Protein AF-A7YIV6-F1 (afdb_monomer)

Organism: Brucella suis (strain ATCC 23445 / NCTC 10510) (NCBI:txid470137)

Secondary structure (DSSP, 8-state):
-TGGGT---TT-EEEEE--SHHHHHHHHHHHHTT-SEEEEE-SSHHHHHHHHHHHHHH-TTS-EES---STT-SEEEE-SSTTSSTTPPPSS-GGG--TT-EEEE---SSSS-HHHHHHHHTT-EEE-TT-

Structure (mmCIF, N/CA/C/O backbone):
data_AF-A7YIV6-F1
#
_entry.id   AF-A7YIV6-F1
#
loop_
_atom_site.group_PDB
_atom_site.id
_atom_site.type_symbol
_atom_site.label_atom_id
_atom_site.label_alt_id
_atom_site.label_comp_id
_atom_site.label_asym_id
_atom_site.label_entity_id
_atom_site.label_seq_id
_atom_site.pdbx_PDB_ins_code
_atom_site.Cartn_x
_atom_site.Cartn_y
_atom_site.Cartn_z
_atom_site.occupancy
_atom_site.B_iso_or_equiv
_atom_site.auth_seq_id
_atom_site.auth_comp_id
_atom_site.auth_asym_id
_atom_site.auth_atom_id
_atom_site.pdbx_PDB_model_num
ATOM 1 N N . GLY A 1 1 ? -0.608 -10.632 8.121 1.00 87.12 1 GLY A N 1
ATOM 2 C CA . GLY A 1 1 ? 0.170 -10.579 6.854 1.00 87.12 1 GLY A CA 1
ATOM 3 C C . GLY A 1 1 ? -0.632 -11.190 5.713 1.00 87.12 1 GLY A C 1
ATOM 4 O O . GLY A 1 1 ? -1.182 -12.264 5.910 1.00 87.12 1 GLY A O 1
ATOM 5 N N . LEU A 1 2 ? -0.719 -10.537 4.545 1.00 93.81 2 LEU A N 1
ATOM 6 C CA . LEU A 1 2 ? -1.759 -10.802 3.527 1.00 93.81 2 LEU A CA 1
ATOM 7 C C . LEU A 1 2 ? -1.941 -12.280 3.134 1.00 93.81 2 LEU A C 1
ATOM 9 O O . LEU A 1 2 ? -3.026 -12.822 3.330 1.00 93.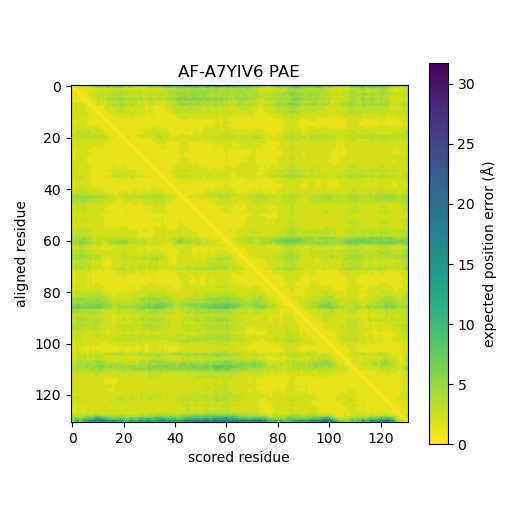81 2 LEU A O 1
ATOM 13 N N . ALA A 1 3 ? -0.889 -12.948 2.651 1.00 90.94 3 ALA A N 1
ATOM 14 C CA . ALA A 1 3 ? -0.981 -14.342 2.204 1.00 90.94 3 ALA A CA 1
ATOM 15 C C . ALA A 1 3 ? -1.392 -15.303 3.337 1.00 90.94 3 ALA A C 1
ATOM 17 O O . ALA A 1 3 ? -2.245 -16.165 3.140 1.00 90.94 3 ALA A O 1
ATOM 18 N N . ASN A 1 4 ? -0.858 -15.102 4.547 1.00 90.81 4 ASN A N 1
ATOM 19 C CA . ASN A 1 4 ? -1.206 -15.909 5.725 1.00 90.81 4 ASN A CA 1
ATOM 20 C C . ASN A 1 4 ? -2.661 -15.702 6.172 1.00 90.81 4 ASN A C 1
ATOM 22 O O . ASN A 1 4 ? -3.240 -16.588 6.791 1.00 90.81 4 ASN A O 1
ATOM 26 N N . ALA A 1 5 ? -3.252 -14.550 5.847 1.00 92.31 5 ALA A N 1
ATOM 27 C CA . ALA A 1 5 ? -4.661 -14.246 6.080 1.00 92.31 5 ALA A CA 1
ATOM 28 C C . ALA A 1 5 ? -5.577 -14.699 4.922 1.00 92.31 5 ALA A C 1
ATOM 30 O O . ALA A 1 5 ? -6.757 -14.363 4.904 1.00 92.31 5 ALA A O 1
ATOM 31 N N . GLY A 1 6 ? -5.053 -15.453 3.946 1.00 94.06 6 GLY A N 1
ATOM 32 C CA . GLY A 1 6 ? -5.820 -15.956 2.803 1.00 94.06 6 GLY A CA 1
ATOM 33 C C . GLY A 1 6 ? -5.970 -14.962 1.648 1.00 94.06 6 GLY A C 1
ATOM 34 O O . GLY A 1 6 ? -6.705 -15.232 0.698 1.00 94.06 6 GLY A O 1
ATOM 35 N N . HIS A 1 7 ? -5.271 -13.825 1.687 1.00 94.75 7 HIS A N 1
ATOM 36 C CA . HIS A 1 7 ? -5.225 -12.881 0.575 1.00 94.75 7 HIS A CA 1
ATOM 37 C C . HIS A 1 7 ? -4.046 -13.213 -0.345 1.00 94.75 7 HIS A C 1
ATOM 39 O O . HIS A 1 7 ? -2.928 -12.742 -0.127 1.00 94.75 7 HIS A O 1
ATOM 45 N N . ASP A 1 8 ? -4.287 -14.025 -1.378 1.00 94.81 8 ASP A N 1
ATOM 46 C CA . ASP A 1 8 ? -3.278 -14.261 -2.414 1.00 94.81 8 ASP A CA 1
ATOM 47 C C . ASP A 1 8 ? -2.964 -12.953 -3.153 1.00 94.81 8 ASP A C 1
ATOM 49 O O . ASP A 1 8 ? -3.868 -12.241 -3.595 1.00 94.81 8 ASP A O 1
ATOM 53 N N . VAL A 1 9 ? -1.678 -12.634 -3.270 1.00 96.88 9 VAL A N 1
ATOM 54 C CA . VAL A 1 9 ? -1.174 -11.440 -3.963 1.00 96.88 9 VAL A CA 1
ATOM 55 C C . VAL A 1 9 ? -0.480 -11.786 -5.277 1.00 96.88 9 VAL A C 1
ATOM 57 O O . VAL A 1 9 ? -0.261 -10.901 -6.107 1.00 96.88 9 VAL A O 1
ATOM 60 N N . LYS A 1 10 ? -0.147 -13.062 -5.497 1.00 97.00 10 LYS A N 1
ATOM 61 C CA . LYS A 1 10 ? 0.510 -13.503 -6.721 1.00 97.00 10 LYS A CA 1
ATOM 62 C C . LYS A 1 10 ? -0.419 -13.265 -7.904 1.00 97.00 10 LYS A C 1
ATOM 64 O O . LYS A 1 10 ? -1.612 -13.548 -7.844 1.00 97.00 10 LYS A O 1
ATOM 69 N N . GLY A 1 11 ? 0.114 -12.722 -8.994 1.00 96.75 11 GLY A N 1
ATOM 70 C CA . GLY A 1 11 ? -0.708 -12.434 -10.169 1.00 96.75 11 GLY A CA 1
ATOM 71 C C . GLY A 1 11 ? -1.583 -11.181 -10.041 1.00 96.75 11 GLY A C 1
ATOM 72 O O . GLY A 1 11 ? -2.244 -10.829 -11.013 1.00 96.75 11 GLY A O 1
ATOM 73 N N . ARG A 1 12 ? -1.591 -10.498 -8.886 1.00 97.75 12 ARG A N 1
ATOM 74 C CA . ARG A 1 12 ? -2.443 -9.325 -8.636 1.00 97.75 12 ARG A CA 1
ATOM 75 C C . ARG A 1 12 ? -1.710 -8.007 -8.813 1.00 97.75 12 ARG A C 1
ATOM 77 O O . ARG A 1 12 ? -0.479 -7.935 -8.811 1.00 97.75 12 ARG A O 1
ATOM 84 N N . SER A 1 13 ? -2.490 -6.949 -8.963 1.00 98.38 13 SER A N 1
ATOM 85 C CA . SER A 1 13 ? -2.029 -5.573 -9.049 1.00 98.38 13 SER A CA 1
ATOM 86 C C . SER A 1 13 ? -2.247 -4.832 -7.729 1.00 98.38 13 SER A C 1
ATOM 88 O O . SER A 1 13 ? -3.325 -4.883 -7.138 1.00 98.38 13 SER A O 1
ATOM 90 N N . VAL A 1 14 ? -1.218 -4.118 -7.267 1.00 98.75 14 VAL A N 1
ATOM 91 C CA . VAL A 1 14 ? -1.223 -3.437 -5.967 1.00 98.75 14 VAL A CA 1
ATOM 92 C C . VAL A 1 14 ? -0.900 -1.955 -6.107 1.00 98.75 14 VAL A C 1
ATOM 94 O O . VAL A 1 14 ? 0.069 -1.578 -6.766 1.00 98.75 14 VAL A O 1
ATOM 97 N N . TYR A 1 15 ? -1.707 -1.111 -5.471 1.00 98.75 15 TYR A N 1
ATOM 98 C CA . TYR A 1 15 ? -1.390 0.290 -5.223 1.00 98.75 15 TYR A CA 1
ATOM 99 C C . TYR A 1 15 ? -0.888 0.442 -3.786 1.00 98.75 15 TYR A C 1
ATOM 101 O O . TYR A 1 15 ? -1.573 0.054 -2.844 1.00 98.75 15 TYR A O 1
ATOM 109 N N . LEU A 1 16 ? 0.290 1.030 -3.607 1.00 98.81 16 LEU A N 1
ATOM 110 C CA . LEU A 1 16 ? 0.910 1.274 -2.310 1.00 98.81 16 LEU A CA 1
ATOM 111 C C . LEU A 1 16 ? 1.072 2.780 -2.087 1.00 98.81 16 LEU A C 1
ATOM 113 O O . LEU A 1 16 ? 1.887 3.437 -2.740 1.00 98.81 16 LEU A O 1
ATOM 117 N N . ALA A 1 17 ? 0.318 3.316 -1.128 1.00 98.56 17 ALA A N 1
ATOM 118 C CA . ALA A 1 17 ? 0.520 4.664 -0.621 1.00 98.56 17 ALA A CA 1
ATOM 119 C C . ALA A 1 17 ? 1.682 4.666 0.381 1.00 98.56 17 ALA A C 1
ATOM 121 O O . ALA A 1 17 ? 1.629 4.011 1.419 1.00 98.56 17 ALA A O 1
ATOM 122 N N . GLY A 1 18 ? 2.716 5.445 0.094 1.00 98.19 18 GLY A N 1
ATOM 123 C CA . GLY A 1 18 ? 3.904 5.612 0.918 1.00 98.19 18 GLY A CA 1
ATOM 124 C C . GLY A 1 18 ? 5.162 5.006 0.306 1.00 98.19 18 GLY A C 1
ATOM 125 O O . GLY A 1 18 ? 5.135 4.025 -0.426 1.00 98.19 18 GLY A O 1
ATOM 126 N N . ALA A 1 19 ? 6.299 5.603 0.658 1.00 98.25 19 ALA A N 1
ATOM 127 C CA . ALA A 1 19 ? 7.637 5.102 0.333 1.00 98.25 19 ALA A CA 1
ATOM 128 C C . ALA A 1 19 ? 8.576 5.199 1.556 1.00 98.25 19 ALA A C 1
ATOM 130 O O . ALA A 1 19 ? 9.759 5.506 1.437 1.00 98.25 19 ALA A O 1
ATOM 131 N N . GLY A 1 20 ? 8.016 5.036 2.762 1.00 96.62 20 GLY A N 1
ATOM 132 C CA . GLY A 1 20 ? 8.759 4.977 4.027 1.00 96.62 20 GLY A CA 1
ATOM 133 C C . GLY A 1 20 ? 9.319 3.580 4.321 1.00 96.62 20 GLY A C 1
ATOM 134 O O . GLY A 1 20 ? 9.286 2.703 3.462 1.00 96.62 20 GLY A O 1
ATOM 135 N N . GLY A 1 21 ? 9.807 3.354 5.545 1.00 96.25 21 GLY A N 1
ATOM 136 C CA . GLY A 1 21 ? 10.403 2.070 5.948 1.00 96.25 21 GLY A CA 1
ATOM 137 C C . GLY A 1 21 ? 9.438 0.885 5.824 1.00 96.25 21 GLY A C 1
ATOM 138 O O . GLY A 1 21 ? 9.741 -0.078 5.124 1.00 96.25 21 GLY A O 1
ATOM 139 N N . ALA A 1 22 ? 8.247 0.992 6.423 1.00 95.81 22 ALA A N 1
ATOM 140 C CA . ALA A 1 22 ? 7.224 -0.055 6.347 1.00 95.81 22 ALA A CA 1
ATOM 141 C C . ALA A 1 22 ? 6.737 -0.286 4.906 1.00 95.81 22 ALA A C 1
ATOM 143 O O . ALA A 1 22 ? 6.700 -1.421 4.439 1.00 95.81 22 ALA A O 1
ATOM 144 N N . ALA A 1 23 ? 6.450 0.794 4.168 1.00 97.88 23 ALA A N 1
ATOM 145 C CA . ALA A 1 23 ? 6.072 0.706 2.758 1.00 97.88 23 A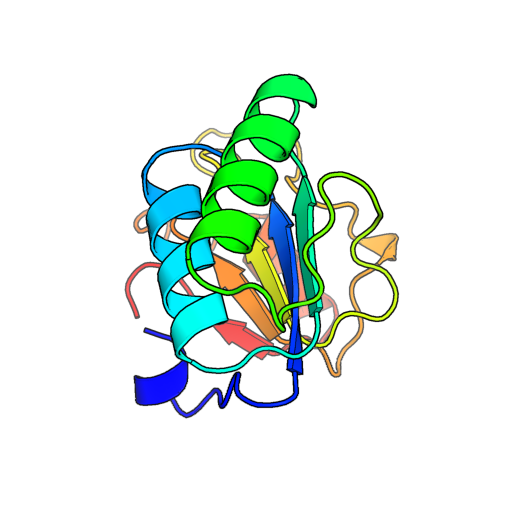LA A CA 1
ATOM 146 C C . ALA A 1 23 ? 7.165 0.042 1.902 1.00 97.88 23 ALA A C 1
ATOM 148 O O . ALA A 1 23 ? 6.857 -0.782 1.052 1.00 97.88 23 ALA A O 1
ATOM 149 N N . SER A 1 24 ? 8.443 0.344 2.151 1.00 98.44 24 SER A N 1
ATOM 150 C CA . SER A 1 24 ? 9.556 -0.298 1.441 1.00 98.44 24 SER A CA 1
ATOM 151 C C . SER A 1 24 ? 9.589 -1.801 1.705 1.00 98.44 24 SER A C 1
ATOM 153 O O . SER A 1 24 ? 9.696 -2.574 0.760 1.00 98.44 24 SER A O 1
ATOM 155 N N . ALA A 1 25 ? 9.449 -2.228 2.963 1.00 98.06 25 ALA A N 1
ATOM 156 C CA . ALA A 1 25 ? 9.409 -3.649 3.304 1.00 98.06 25 ALA A CA 1
ATOM 157 C C . ALA A 1 25 ? 8.232 -4.367 2.620 1.00 98.06 25 ALA A C 1
ATOM 159 O O . ALA A 1 25 ? 8.421 -5.422 2.019 1.00 98.06 25 ALA A O 1
ATOM 160 N N . ILE A 1 26 ? 7.041 -3.755 2.629 1.00 98.25 26 ILE A N 1
ATOM 161 C CA . ILE A 1 26 ? 5.868 -4.275 1.912 1.00 98.25 26 ILE A CA 1
ATOM 162 C C . ILE A 1 26 ? 6.132 -4.373 0.412 1.00 98.25 26 ILE A C 1
ATOM 164 O O . ILE A 1 26 ? 5.823 -5.393 -0.191 1.00 98.25 26 ILE A O 1
ATOM 168 N N . ALA A 1 27 ? 6.700 -3.334 -0.198 1.00 98.62 27 ALA A N 1
ATOM 169 C CA . ALA A 1 27 ? 6.940 -3.298 -1.634 1.00 98.62 27 ALA A CA 1
ATOM 170 C C . ALA A 1 27 ? 7.851 -4.446 -2.094 1.00 98.62 27 ALA A C 1
ATOM 172 O O . ALA A 1 27 ? 7.553 -5.106 -3.087 1.00 98.62 27 ALA A O 1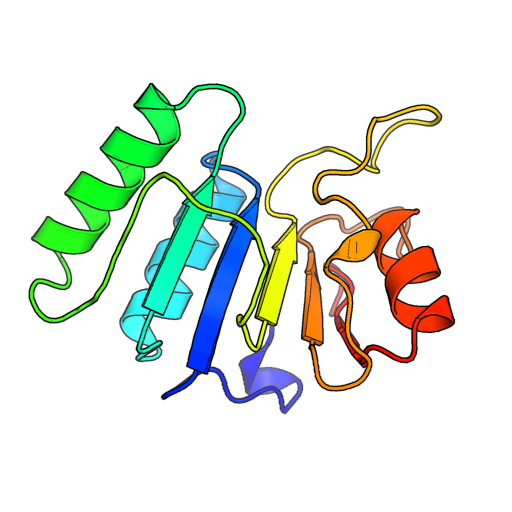
ATOM 173 N N . PHE A 1 28 ? 8.925 -4.711 -1.344 1.00 98.62 28 PHE A N 1
ATOM 174 C CA . PHE A 1 28 ? 9.822 -5.836 -1.611 1.00 98.62 28 PHE A CA 1
ATOM 175 C C . PHE A 1 28 ? 9.128 -7.186 -1.393 1.00 98.62 28 PHE A C 1
ATOM 177 O O . PHE A 1 28 ? 9.224 -8.048 -2.261 1.00 98.62 28 PHE A O 1
ATOM 184 N N . ALA A 1 29 ? 8.366 -7.346 -0.306 1.00 97.88 29 ALA A N 1
ATOM 185 C CA . ALA A 1 29 ? 7.621 -8.579 -0.043 1.00 97.88 29 ALA A CA 1
ATOM 186 C C . ALA A 1 29 ? 6.559 -8.869 -1.122 1.00 97.88 29 ALA A C 1
ATOM 188 O O . ALA A 1 29 ? 6.375 -10.013 -1.524 1.00 97.88 29 ALA A O 1
ATOM 189 N N . LEU A 1 30 ? 5.875 -7.839 -1.630 1.00 98.25 30 LEU A N 1
ATOM 190 C CA . LEU A 1 30 ? 4.915 -7.966 -2.729 1.00 98.25 30 LEU A CA 1
ATOM 191 C C . LEU A 1 30 ? 5.599 -8.351 -4.045 1.00 98.25 30 LEU A C 1
ATOM 193 O O . LEU A 1 30 ? 5.097 -9.213 -4.766 1.00 98.25 30 LEU A O 1
ATOM 197 N N . ALA A 1 31 ? 6.737 -7.725 -4.357 1.00 98.19 31 ALA A N 1
ATOM 198 C CA . ALA A 1 31 ? 7.526 -8.058 -5.539 1.00 98.19 31 ALA A CA 1
ATOM 199 C C . ALA A 1 31 ? 8.012 -9.516 -5.500 1.00 98.19 31 ALA A C 1
ATOM 201 O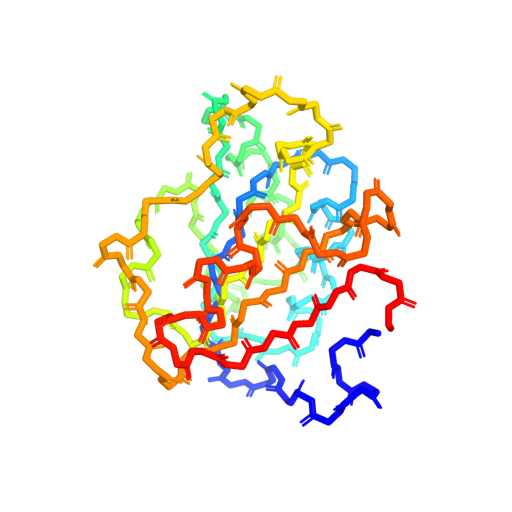 O . ALA A 1 31 ? 7.834 -10.244 -6.474 1.00 98.19 31 ALA A O 1
ATOM 202 N N . GLU A 1 32 ? 8.538 -9.962 -4.358 1.00 97.69 32 GLU A N 1
ATOM 203 C CA . GLU A 1 32 ? 8.959 -11.347 -4.128 1.00 97.69 32 GLU A CA 1
ATOM 204 C C . GLU A 1 32 ? 7.786 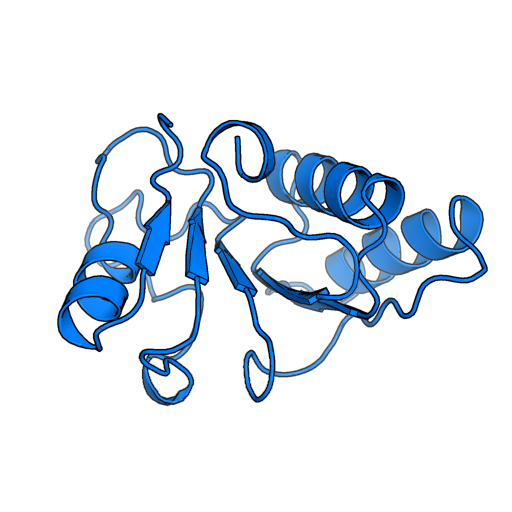-12.336 -4.221 1.00 97.69 32 GLU A C 1
ATOM 206 O O . GLU A 1 32 ? 7.915 -13.406 -4.815 1.00 97.69 32 GLU A O 1
ATOM 211 N N . ALA A 1 33 ? 6.609 -11.952 -3.718 1.00 96.88 33 ALA A N 1
ATOM 212 C CA . ALA A 1 33 ? 5.390 -12.755 -3.806 1.00 96.88 33 ALA A CA 1
ATOM 213 C C . ALA A 1 33 ? 4.780 -12.820 -5.224 1.00 96.88 33 ALA A C 1
ATOM 215 O O . ALA A 1 33 ? 3.838 -13.581 -5.456 1.00 96.88 33 ALA A O 1
ATOM 216 N N . GLY A 1 34 ? 5.315 -12.065 -6.190 1.00 96.69 34 GLY A N 1
ATOM 217 C CA . GLY A 1 34 ? 4.944 -12.171 -7.601 1.00 96.69 34 GLY A CA 1
ATOM 218 C C . GLY A 1 34 ? 3.706 -11.369 -8.002 1.00 96.69 34 GLY A C 1
ATOM 219 O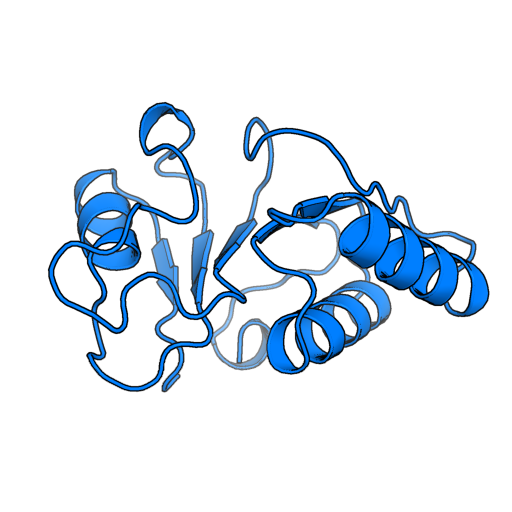 O . GLY A 1 34 ? 2.906 -11.842 -8.815 1.00 96.69 34 GLY A O 1
ATOM 220 N N . VAL A 1 35 ? 3.529 -10.162 -7.453 1.00 97.88 35 VAL A N 1
ATOM 221 C CA . VAL A 1 35 ? 2.557 -9.192 -7.993 1.00 97.88 35 VAL A CA 1
ATOM 222 C C . VAL A 1 35 ? 2.893 -8.842 -9.447 1.00 97.88 35 VAL A C 1
ATOM 224 O O . VAL A 1 35 ? 4.057 -8.653 -9.801 1.00 97.88 35 VAL A O 1
ATOM 227 N N . VAL A 1 36 ? 1.878 -8.719 -10.306 1.00 96.81 36 VAL A N 1
ATOM 228 C CA . VAL A 1 36 ? 2.077 -8.393 -11.738 1.00 96.81 36 VAL A CA 1
ATOM 229 C C . VAL A 1 36 ? 2.241 -6.900 -11.980 1.00 96.81 36 VAL A C 1
ATOM 231 O O . VAL A 1 36 ? 2.813 -6.494 -12.988 1.00 96.81 36 VAL A O 1
ATOM 234 N N . ARG A 1 37 ? 1.741 -6.075 -11.057 1.00 98.25 37 ARG A N 1
ATOM 235 C CA . ARG A 1 37 ? 1.888 -4.620 -11.075 1.00 98.25 37 ARG A CA 1
ATOM 236 C C . ARG A 1 37 ? 1.985 -4.109 -9.654 1.00 98.25 37 ARG A C 1
ATOM 238 O O . ARG A 1 37 ? 1.116 -4.415 -8.843 1.00 98.25 37 ARG A O 1
ATOM 245 N N . LEU A 1 38 ? 2.963 -3.255 -9.389 1.00 98.75 38 LEU A N 1
ATOM 246 C CA . LEU A 1 38 ? 3.010 -2.485 -8.155 1.00 98.75 38 LEU A CA 1
ATOM 247 C C . LEU A 1 38 ? 3.234 -1.001 -8.464 1.00 98.75 38 LEU A C 1
ATOM 249 O O . LEU A 1 38 ? 4.253 -0.593 -9.026 1.00 98.75 38 LEU A O 1
ATOM 253 N N . THR A 1 39 ? 2.244 -0.202 -8.080 1.00 98.81 39 THR A N 1
ATOM 254 C CA . THR A 1 39 ? 2.250 1.256 -8.177 1.00 98.81 39 THR A CA 1
ATOM 255 C C . THR A 1 39 ? 2.574 1.823 -6.803 1.00 98.81 39 THR A C 1
ATOM 257 O O . THR A 1 39 ? 1.779 1.683 -5.880 1.00 98.81 39 THR A O 1
ATOM 260 N N . VAL A 1 40 ? 3.734 2.457 -6.653 1.00 98.81 40 VAL A N 1
ATOM 261 C CA . VAL A 1 40 ? 4.163 3.097 -5.405 1.00 98.81 40 VAL A CA 1
ATOM 262 C C . VAL A 1 40 ? 3.988 4.600 -5.547 1.00 98.81 40 VAL A C 1
ATOM 264 O O . VAL A 1 40 ? 4.609 5.213 -6.408 1.00 98.81 40 VAL A O 1
ATOM 267 N N . VAL A 1 41 ? 3.179 5.219 -4.695 1.00 98.44 41 VAL A N 1
ATOM 268 C CA . VAL A 1 41 ? 2.954 6.670 -4.725 1.00 98.44 41 VAL A CA 1
ATOM 269 C C . VAL A 1 41 ? 3.260 7.257 -3.366 1.00 98.44 41 VAL A C 1
ATOM 271 O O . VAL A 1 41 ? 2.895 6.710 -2.333 1.00 98.44 41 VAL A O 1
ATOM 274 N N . ASN A 1 42 ? 3.936 8.397 -3.346 1.00 97.94 42 ASN A N 1
ATOM 275 C CA . ASN A 1 42 ? 4.302 9.077 -2.116 1.00 97.94 42 ASN A CA 1
ATOM 276 C C . ASN A 1 42 ? 4.221 10.592 -2.310 1.00 97.94 42 ASN A C 1
ATOM 278 O O . ASN A 1 42 ? 4.445 11.082 -3.414 1.00 97.94 42 ASN A O 1
ATOM 282 N N . ARG A 1 43 ? 3.981 11.343 -1.225 1.00 95.06 43 ARG A N 1
ATOM 283 C CA . ARG A 1 43 ? 3.950 12.820 -1.261 1.00 95.06 43 ARG A CA 1
ATOM 284 C C . ARG A 1 43 ? 5.210 13.414 -1.898 1.00 95.06 43 ARG A C 1
ATOM 286 O O . ARG A 1 43 ? 5.136 14.390 -2.630 1.00 95.06 43 ARG A O 1
ATOM 293 N N . SER A 1 44 ? 6.370 12.830 -1.600 1.00 95.56 44 SER A N 1
ATOM 294 C CA . SER A 1 44 ? 7.609 13.090 -2.338 1.00 95.56 44 SER A CA 1
ATOM 295 C C . SER A 1 44 ? 7.734 12.038 -3.437 1.00 95.56 44 SER A C 1
ATOM 297 O O . SER A 1 44 ? 7.993 10.867 -3.137 1.00 95.56 44 SER A O 1
ATOM 299 N N . SER A 1 45 ? 7.545 12.466 -4.685 1.00 96.38 45 SER A N 1
ATOM 300 C CA . SER A 1 45 ? 7.675 11.623 -5.880 1.00 96.38 45 SER A CA 1
ATOM 301 C C . SER A 1 45 ? 9.078 11.031 -6.016 1.00 96.38 45 SER A C 1
ATOM 303 O O . SER A 1 45 ? 9.223 9.875 -6.403 1.00 96.38 45 SER A O 1
ATOM 305 N N . GLU A 1 46 ? 10.106 11.777 -5.604 1.00 98.12 46 GLU A N 1
ATOM 306 C CA . GLU A 1 46 ? 11.496 11.319 -5.583 1.00 98.12 46 GLU A CA 1
ATOM 307 C C . GLU A 1 46 ? 11.671 10.045 -4.743 1.00 98.12 46 GLU A C 1
ATOM 309 O O . GLU A 1 46 ? 12.243 9.068 -5.221 1.00 98.12 46 GLU A O 1
ATOM 314 N N . LYS A 1 47 ? 11.108 9.996 -3.525 1.00 98.38 47 LYS A N 1
ATOM 315 C CA . LYS A 1 47 ? 11.189 8.798 -2.667 1.00 98.38 47 LYS A CA 1
ATOM 316 C C . LYS A 1 47 ? 10.508 7.580 -3.294 1.00 98.38 47 LYS A C 1
ATOM 318 O O . LYS A 1 47 ? 11.020 6.469 -3.174 1.00 98.38 47 LYS A O 1
ATOM 323 N N . ALA A 1 48 ? 9.371 7.775 -3.965 1.00 98.56 48 ALA A N 1
ATOM 324 C CA . ALA A 1 48 ? 8.711 6.693 -4.696 1.00 98.56 48 ALA A CA 1
ATOM 325 C C . ALA A 1 48 ? 9.576 6.210 -5.871 1.00 98.56 48 ALA A C 1
ATOM 327 O O . ALA A 1 48 ? 9.732 5.006 -6.060 1.00 98.56 48 ALA A O 1
ATOM 328 N N . GLY A 1 49 ? 10.192 7.136 -6.615 1.00 98.69 49 GLY A N 1
ATOM 329 C CA . GLY A 1 49 ? 11.123 6.825 -7.702 1.00 98.69 49 GLY A CA 1
ATOM 330 C C . GLY A 1 49 ? 12.339 6.026 -7.232 1.00 98.69 49 GLY A C 1
ATOM 331 O O . GLY A 1 49 ? 12.661 5.003 -7.830 1.00 98.69 49 GLY A O 1
ATOM 332 N N . GLN A 1 50 ? 12.963 6.431 -6.122 1.00 98.62 50 GLN A N 1
ATOM 333 C CA . GLN A 1 50 ? 14.093 5.717 -5.516 1.00 98.62 50 GLN A CA 1
ATOM 334 C C . GLN A 1 50 ? 13.712 4.293 -5.085 1.00 98.62 50 GLN A C 1
ATOM 336 O O . GLN A 1 50 ? 14.461 3.349 -5.335 1.00 98.62 50 GLN A O 1
ATOM 341 N N . LEU A 1 51 ? 12.540 4.110 -4.465 1.00 98.69 51 LEU A N 1
ATOM 342 C CA . LEU A 1 51 ? 12.056 2.778 -4.093 1.00 98.69 51 LEU A CA 1
ATOM 343 C C . LEU A 1 51 ? 11.793 1.910 -5.333 1.00 98.69 51 LEU A C 1
ATOM 345 O O . LEU A 1 51 ? 12.234 0.766 -5.382 1.00 98.69 51 LEU A O 1
ATOM 349 N N . VAL A 1 52 ? 11.143 2.459 -6.361 1.00 98.69 52 VAL A N 1
ATOM 350 C CA . VAL A 1 52 ? 10.876 1.746 -7.621 1.00 98.69 52 VAL A CA 1
ATOM 351 C C . VAL A 1 52 ? 12.158 1.376 -8.365 1.00 98.69 52 VAL A C 1
ATOM 353 O O . VAL A 1 52 ? 12.232 0.278 -8.911 1.00 98.69 52 VAL A O 1
ATOM 356 N N . ALA A 1 53 ? 13.174 2.241 -8.374 1.00 98.56 53 ALA A N 1
ATOM 357 C CA . ALA A 1 53 ? 14.475 1.929 -8.964 1.00 98.56 53 ALA A CA 1
ATOM 358 C C . ALA A 1 53 ? 15.108 0.707 -8.282 1.00 98.56 53 ALA A C 1
ATOM 360 O O . ALA A 1 53 ? 15.442 -0.268 -8.951 1.00 98.56 53 ALA A O 1
ATOM 361 N N . ARG A 1 54 ? 15.141 0.701 -6.945 1.00 98.56 54 ARG A N 1
ATOM 362 C CA . ARG A 1 54 ? 15.645 -0.435 -6.160 1.00 98.56 54 ARG A CA 1
ATOM 363 C C . ARG A 1 54 ? 14.851 -1.719 -6.410 1.00 98.56 54 ARG A C 1
ATOM 365 O O . ARG A 1 54 ? 15.445 -2.788 -6.486 1.00 98.56 54 ARG A O 1
ATOM 372 N N . LEU A 1 55 ? 13.525 -1.640 -6.554 1.00 98.62 55 LEU A N 1
ATOM 373 C CA . LEU A 1 55 ? 12.704 -2.809 -6.900 1.00 98.62 55 LEU A CA 1
ATOM 374 C C . LEU A 1 55 ? 13.081 -3.372 -8.273 1.00 98.62 55 LEU A C 1
ATOM 376 O O . LEU A 1 55 ? 13.211 -4.582 -8.413 1.00 98.62 55 LEU A O 1
ATOM 380 N N . LYS A 1 56 ? 13.305 -2.512 -9.272 1.00 98.31 56 LYS A N 1
ATOM 381 C CA . LYS A 1 56 ? 13.707 -2.931 -10.624 1.00 98.31 56 LYS A CA 1
ATOM 382 C C . LYS A 1 56 ? 15.095 -3.567 -10.666 1.00 98.31 56 LYS A C 1
ATOM 384 O O . LYS A 1 56 ? 15.306 -4.470 -11.465 1.00 98.31 56 LYS A O 1
ATOM 389 N N . GLU A 1 57 ? 16.014 -3.131 -9.806 1.00 98.12 57 GLU A N 1
ATOM 390 C CA . GLU A 1 57 ? 17.338 -3.753 -9.665 1.00 98.12 57 GLU A CA 1
ATOM 391 C C . GLU A 1 57 ? 17.246 -5.196 -9.143 1.00 98.12 57 GLU A C 1
ATOM 393 O O . GLU A 1 57 ? 17.956 -6.069 -9.632 1.00 98.12 57 GLU A O 1
ATOM 398 N N . HIS A 1 58 ? 16.354 -5.461 -8.182 1.00 97.88 58 HIS A N 1
ATOM 399 C CA . HIS A 1 58 ? 16.208 -6.788 -7.566 1.00 97.88 58 HIS A CA 1
ATOM 400 C C . HIS A 1 58 ? 15.236 -7.705 -8.327 1.00 97.88 58 HIS A C 1
ATOM 402 O O . HIS A 1 58 ? 15.401 -8.922 -8.324 1.00 97.88 58 HIS A O 1
ATOM 408 N N . PHE A 1 59 ? 14.231 -7.130 -8.990 1.00 97.38 59 PHE A N 1
ATOM 409 C CA . PHE A 1 59 ? 13.142 -7.846 -9.657 1.00 97.38 59 PHE A CA 1
ATOM 410 C C . PHE A 1 59 ? 12.927 -7.306 -11.087 1.00 97.38 59 PHE A C 1
ATOM 412 O O . PHE A 1 59 ? 11.903 -6.685 -11.376 1.00 97.38 59 PHE A O 1
ATOM 419 N N . PRO A 1 60 ? 13.862 -7.534 -12.026 1.00 94.06 60 PRO A N 1
ATOM 420 C CA . PRO A 1 60 ? 13.857 -6.882 -13.342 1.00 94.06 60 PRO A CA 1
ATOM 421 C C . PRO A 1 60 ? 12.646 -7.222 -14.229 1.00 94.06 60 PRO A C 1
ATOM 423 O O . PRO A 1 60 ? 12.338 -6.476 -15.154 1.00 94.06 60 PRO A O 1
ATOM 426 N N . ALA A 1 61 ? 11.942 -8.324 -13.953 1.00 92.12 61 ALA A N 1
ATOM 427 C CA . ALA A 1 61 ? 10.733 -8.722 -14.678 1.00 92.12 61 ALA A CA 1
ATOM 428 C C . ALA A 1 61 ? 9.443 -8.045 -14.165 1.00 92.12 61 ALA A C 1
ATOM 430 O O . ALA A 1 61 ? 8.391 -8.188 -14.786 1.00 92.12 61 ALA A O 1
ATOM 431 N N . GLY A 1 62 ? 9.492 -7.347 -13.025 1.00 92.25 62 GLY A N 1
ATOM 432 C CA . GLY A 1 62 ? 8.311 -6.760 -12.398 1.00 92.25 62 GLY A CA 1
ATOM 433 C C . GLY A 1 62 ? 7.910 -5.407 -12.992 1.00 92.25 62 GLY A C 1
ATOM 434 O O . GLY A 1 62 ? 8.750 -4.562 -13.316 1.00 92.25 62 GLY A O 1
ATOM 435 N N . MET A 1 63 ? 6.602 -5.159 -13.090 1.00 97.50 63 MET A N 1
ATOM 436 C CA . MET A 1 63 ? 6.072 -3.864 -13.516 1.00 97.50 63 MET A CA 1
ATOM 437 C C . MET A 1 63 ? 5.908 -2.927 -12.313 1.00 97.50 63 MET A C 1
ATOM 439 O O . MET A 1 63 ? 4.879 -2.927 -11.632 1.00 97.50 63 MET A O 1
ATOM 443 N N . PHE A 1 64 ? 6.935 -2.108 -12.075 1.00 98.44 64 PHE A N 1
ATOM 444 C CA . PHE A 1 64 ? 6.974 -1.129 -10.986 1.00 98.44 64 PHE A CA 1
ATOM 445 C C . PHE A 1 64 ? 6.916 0.308 -11.505 1.00 98.44 64 PHE A C 1
ATOM 447 O O . PHE A 1 64 ? 7.737 0.714 -12.339 1.00 98.44 64 PHE A O 1
ATOM 454 N N . VAL A 1 65 ? 5.975 1.095 -10.982 1.00 98.12 65 VAL A N 1
ATOM 455 C CA . VAL A 1 65 ? 5.784 2.508 -11.348 1.00 98.12 65 VAL A CA 1
ATOM 456 C C . VAL A 1 65 ? 5.671 3.383 -10.102 1.00 98.12 65 VAL A C 1
ATOM 458 O O . VAL A 1 65 ? 5.118 2.963 -9.091 1.00 98.12 65 VAL A O 1
ATOM 461 N N . SER A 1 66 ? 6.217 4.599 -10.164 1.00 98.12 66 SER A N 1
ATOM 462 C CA . SER A 1 66 ? 6.286 5.536 -9.029 1.00 98.12 66 SER A CA 1
ATOM 463 C C . SER A 1 66 ? 5.200 6.623 -9.058 1.00 98.12 66 SER A C 1
ATOM 465 O O . SER A 1 66 ? 5.297 7.633 -8.361 1.00 98.12 66 SER A O 1
ATOM 467 N N . GLN A 1 67 ? 4.215 6.466 -9.943 1.00 96.75 67 GLN A N 1
ATOM 468 C CA . GLN A 1 67 ? 3.143 7.421 -10.206 1.00 96.75 67 GLN A CA 1
ATOM 469 C C . GLN A 1 67 ? 1.910 6.683 -10.728 1.00 96.75 67 GLN A C 1
ATOM 471 O O . GLN A 1 67 ? 2.039 5.658 -11.399 1.00 96.75 67 GLN A O 1
ATOM 476 N N . GLY A 1 68 ? 0.726 7.215 -10.435 1.00 96.62 68 GLY A N 1
ATOM 477 C CA . GLY A 1 68 ? -0.549 6.631 -10.836 1.00 96.62 68 GLY A CA 1
ATOM 478 C C . GLY A 1 68 ? -1.639 6.889 -9.803 1.00 96.62 68 GLY A C 1
ATOM 479 O O . GLY A 1 68 ? -1.434 7.622 -8.836 1.00 96.62 68 GLY A O 1
ATOM 480 N N . THR A 1 69 ? -2.794 6.267 -10.010 1.00 97.19 69 THR A N 1
ATOM 481 C CA . THR A 1 69 ? -3.924 6.289 -9.074 1.00 97.19 69 THR A CA 1
ATOM 482 C C . THR A 1 69 ? -4.245 4.863 -8.616 1.00 97.19 69 THR A C 1
ATOM 484 O O . THR A 1 69 ? -3.778 3.902 -9.238 1.00 97.19 69 THR A O 1
ATOM 487 N N . PRO A 1 70 ? -5.060 4.685 -7.560 1.00 97.25 70 PRO A N 1
ATOM 488 C CA . PRO A 1 70 ? -5.524 3.358 -7.156 1.00 97.25 70 PRO A CA 1
ATOM 489 C C . PRO A 1 70 ? -6.429 2.673 -8.194 1.00 97.25 70 PRO A C 1
ATOM 491 O O . PRO A 1 70 ? -6.677 1.474 -8.090 1.00 97.25 70 PRO A O 1
ATOM 494 N N . ALA A 1 71 ? -6.901 3.394 -9.218 1.00 96.12 71 ALA A N 1
ATOM 495 C CA . ALA A 1 71 ? -7.822 2.868 -10.219 1.00 96.12 71 ALA A CA 1
ATOM 496 C C . ALA A 1 71 ? -7.308 1.573 -10.872 1.00 96.12 71 ALA A C 1
ATOM 498 O O . ALA A 1 71 ? -6.156 1.480 -11.304 1.00 96.12 71 ALA A O 1
ATOM 499 N N . GLY A 1 72 ? -8.195 0.579 -10.953 1.00 94.50 72 GLY A N 1
ATOM 500 C CA . GLY A 1 72 ? -7.933 -0.699 -11.608 1.00 94.50 72 GLY A CA 1
ATOM 501 C C . GLY A 1 72 ? -6.926 -1.598 -10.891 1.00 94.50 72 GLY A C 1
ATOM 502 O O . GLY A 1 72 ? -6.367 -2.466 -11.555 1.00 94.50 72 GLY A O 1
ATOM 503 N N . HIS A 1 73 ? -6.638 -1.365 -9.605 1.00 98.50 73 HIS A N 1
ATOM 504 C CA . HIS A 1 73 ? -5.840 -2.275 -8.778 1.00 98.50 73 HIS A CA 1
ATOM 505 C C . HIS A 1 73 ? -6.729 -3.244 -7.997 1.00 98.50 73 HIS A C 1
ATOM 507 O O . HIS A 1 73 ? -7.833 -2.885 -7.601 1.00 98.50 73 HIS A O 1
ATOM 513 N N . ASP A 1 74 ? -6.225 -4.448 -7.737 1.00 98.38 74 ASP A N 1
ATOM 514 C CA . ASP A 1 74 ? -6.932 -5.458 -6.940 1.00 98.38 74 ASP A CA 1
ATOM 515 C C . ASP A 1 74 ? -6.763 -5.201 -5.435 1.00 98.38 74 ASP A C 1
ATOM 517 O O . ASP A 1 74 ? -7.623 -5.544 -4.623 1.00 98.38 74 ASP A O 1
ATOM 521 N N . ILE A 1 75 ? -5.619 -4.620 -5.057 1.00 98.69 75 ILE A N 1
ATOM 522 C CA . ILE A 1 75 ? -5.243 -4.368 -3.666 1.00 98.69 75 ILE A CA 1
ATOM 523 C C . ILE A 1 75 ? -4.767 -2.924 -3.513 1.00 98.69 75 ILE A C 1
ATOM 525 O O . ILE A 1 75 ? -3.945 -2.436 -4.291 1.00 98.69 75 ILE A O 1
ATOM 529 N N . ILE A 1 76 ? -5.236 -2.260 -2.462 1.00 98.69 76 ILE A N 1
ATOM 530 C CA . ILE A 1 76 ? -4.758 -0.955 -2.013 1.00 98.69 76 ILE A CA 1
ATOM 531 C C . ILE A 1 76 ? -4.104 -1.137 -0.647 1.00 98.69 76 ILE A C 1
ATOM 533 O O . ILE A 1 76 ? -4.700 -1.715 0.255 1.00 98.69 76 ILE A O 1
ATOM 537 N N . VAL A 1 77 ? -2.888 -0.622 -0.478 1.00 98.62 77 VAL A N 1
ATOM 538 C CA . VAL A 1 77 ? -2.151 -0.673 0.786 1.00 98.62 77 VAL A CA 1
ATOM 539 C C . VAL A 1 77 ? -1.796 0.736 1.247 1.00 98.62 77 VAL A C 1
ATOM 541 O O . VAL A 1 77 ? -1.073 1.460 0.560 1.00 98.62 77 VAL A O 1
ATOM 544 N N . ASN A 1 78 ? -2.251 1.121 2.439 1.00 98.44 78 ASN A N 1
ATOM 545 C CA . ASN A 1 78 ? -1.728 2.282 3.150 1.00 98.44 78 ASN A CA 1
ATOM 546 C C . ASN A 1 78 ? -0.457 1.892 3.916 1.00 98.44 78 ASN A C 1
ATOM 548 O O . ASN A 1 78 ? -0.513 1.310 4.996 1.00 98.44 78 ASN A O 1
ATOM 552 N N . GLY A 1 79 ? 0.701 2.223 3.349 1.00 97.81 79 GLY A N 1
ATOM 553 C CA . GLY A 1 79 ? 2.012 2.120 3.991 1.00 97.81 79 GLY A CA 1
ATOM 554 C C . GLY A 1 79 ? 2.490 3.435 4.623 1.00 97.81 79 GLY A C 1
ATOM 555 O O . GLY A 1 79 ? 3.680 3.567 4.926 1.00 97.81 79 GLY A O 1
ATOM 556 N N . THR A 1 80 ? 1.607 4.431 4.763 1.00 97.38 80 THR A N 1
ATOM 557 C CA . THR A 1 80 ? 1.909 5.729 5.386 1.00 97.38 80 THR A CA 1
ATOM 558 C C . THR A 1 80 ? 1.518 5.751 6.866 1.00 97.38 80 THR A C 1
ATOM 560 O O . THR A 1 80 ? 0.995 4.783 7.406 1.00 97.38 80 THR A O 1
ATOM 563 N N . SER A 1 81 ? 1.767 6.883 7.525 1.00 95.62 81 SER A N 1
ATOM 564 C CA . SER A 1 81 ? 1.278 7.172 8.876 1.00 95.62 81 SER A CA 1
ATOM 565 C C . SER A 1 81 ? -0.090 7.870 8.899 1.00 95.62 81 SER A C 1
ATOM 567 O O . SER A 1 81 ? -0.539 8.242 9.978 1.00 95.62 81 SER A O 1
ATOM 569 N N . LEU A 1 82 ? -0.708 8.130 7.739 1.00 96.19 82 LEU A N 1
ATOM 570 C CA . LEU A 1 82 ? -1.993 8.827 7.650 1.00 96.19 82 LEU A CA 1
ATOM 571 C C . LEU A 1 82 ? -3.113 7.925 8.164 1.00 96.19 82 LEU A C 1
ATOM 573 O O . LEU A 1 82 ? -3.271 6.805 7.677 1.00 96.19 82 LEU A O 1
ATOM 577 N N . GLY A 1 83 ? -3.870 8.435 9.134 1.00 93.44 83 GLY A N 1
ATOM 578 C CA . GLY A 1 83 ? -4.874 7.682 9.887 1.00 93.44 83 GLY A CA 1
ATOM 579 C C . GLY A 1 83 ? -4.471 7.426 11.342 1.00 93.44 83 GLY A C 1
ATOM 580 O O . GLY A 1 83 ? -5.288 6.918 12.106 1.00 93.44 83 GLY A O 1
ATOM 581 N N . LEU A 1 84 ? -3.245 7.800 11.741 1.00 92.31 84 LEU A N 1
ATOM 582 C CA . LEU A 1 84 ? -2.808 7.765 13.142 1.00 92.31 84 LEU A CA 1
ATOM 583 C C . LEU A 1 84 ? -3.323 8.957 13.947 1.00 92.31 84 LEU A C 1
ATOM 585 O O . LEU A 1 84 ? -3.549 8.824 15.148 1.00 92.31 84 LEU A O 1
ATOM 589 N N . LYS A 1 85 ? -3.447 10.130 13.319 1.00 94.06 85 LYS A N 1
ATOM 590 C CA . LYS A 1 85 ? -3.908 11.345 13.991 1.00 94.06 85 LYS A CA 1
ATOM 591 C C . LYS A 1 85 ? -5.309 11.699 13.534 1.00 94.06 85 LYS A C 1
ATOM 593 O O . LYS A 1 85 ? -5.653 11.577 12.359 1.00 94.06 85 LYS A O 1
ATOM 598 N N . GLU A 1 86 ? -6.101 12.192 14.476 1.00 89.50 86 GLU A N 1
ATOM 599 C CA . GLU A 1 86 ? -7.384 12.799 14.157 1.00 89.50 86 GLU A CA 1
ATOM 600 C C . GLU A 1 86 ? -7.178 13.974 13.187 1.00 89.50 86 GLU A C 1
ATOM 602 O O . GLU A 1 86 ? -6.284 14.802 13.375 1.00 89.50 86 GLU A O 1
ATOM 607 N N . GLY A 1 87 ? -7.976 14.012 12.119 1.00 91.94 87 GLY A N 1
ATOM 608 C CA . GLY A 1 87 ? -7.873 15.025 11.068 1.00 91.94 87 GLY A CA 1
ATOM 609 C C . GLY A 1 87 ? -6.797 14.771 10.004 1.00 91.94 87 GLY A C 1
ATOM 610 O O . GLY A 1 87 ? -6.649 15.604 9.110 1.00 91.94 87 GLY A O 1
ATOM 611 N N . ASP A 1 88 ? -6.065 13.649 10.051 1.00 95.50 88 ASP A N 1
ATOM 612 C CA . ASP A 1 88 ? -5.188 13.259 8.942 1.00 95.50 88 ASP A CA 1
ATOM 613 C C . ASP A 1 88 ? -5.985 13.148 7.631 1.00 95.50 88 ASP A C 1
ATOM 615 O O . ASP A 1 88 ? -7.092 12.605 7.584 1.00 95.50 88 ASP A O 1
ATOM 619 N N . ALA A 1 89 ? -5.388 13.626 6.539 1.00 95.81 89 ALA A N 1
ATOM 620 C CA . ALA A 1 89 ? -5.922 13.395 5.203 1.00 95.81 89 ALA A CA 1
ATOM 621 C C . ALA A 1 89 ? -5.937 11.894 4.877 1.00 95.81 89 ALA A C 1
ATOM 623 O O . ALA A 1 89 ? -5.081 11.136 5.338 1.00 95.81 89 ALA A O 1
ATOM 624 N N . LEU A 1 90 ? -6.864 11.468 4.018 1.00 96.75 90 LEU A N 1
ATOM 625 C CA . LEU A 1 90 ? -6.881 10.086 3.551 1.00 96.75 90 LEU A CA 1
ATOM 626 C C . LEU A 1 90 ? -5.674 9.808 2.636 1.00 96.75 90 LEU A C 1
ATOM 628 O O . LEU A 1 90 ? -5.354 10.625 1.769 1.00 96.75 90 LEU A O 1
ATOM 632 N N . PRO A 1 91 ? -5.006 8.648 2.785 1.00 95.69 91 PRO A N 1
ATOM 633 C CA . PRO A 1 91 ? -3.858 8.275 1.953 1.00 95.69 91 PRO A CA 1
ATOM 634 C C . PRO A 1 91 ? -4.255 7.921 0.510 1.00 95.69 91 PRO A C 1
ATOM 636 O O . PRO A 1 91 ? -3.396 7.868 -0.372 1.00 95.69 91 PRO A O 1
ATOM 639 N N . VAL A 1 92 ? -5.543 7.666 0.274 1.00 95.56 92 VAL A N 1
ATOM 640 C CA . VAL A 1 92 ? -6.147 7.412 -1.034 1.00 95.56 92 VAL A CA 1
ATOM 641 C C . VAL A 1 92 ? -7.503 8.097 -1.113 1.00 95.56 92 VAL A C 1
ATOM 643 O O . VAL A 1 92 ? -8.198 8.225 -0.107 1.00 95.56 92 VAL A O 1
ATOM 646 N N . ASP A 1 93 ? -7.882 8.523 -2.313 1.00 96.50 93 ASP A N 1
ATOM 647 C CA . ASP A 1 93 ? -9.202 9.097 -2.552 1.00 96.50 93 ASP A CA 1
ATOM 648 C C . ASP A 1 93 ? -10.272 7.981 -2.574 1.00 96.50 93 ASP A C 1
ATOM 650 O O . ASP A 1 93 ? -10.157 7.051 -3.386 1.00 96.50 93 ASP A O 1
ATOM 654 N N . PRO A 1 94 ? -11.311 8.050 -1.715 1.00 96.44 94 PRO A N 1
ATOM 655 C CA . PRO A 1 94 ? -12.384 7.057 -1.649 1.00 96.44 94 PRO A CA 1
ATOM 656 C C . PRO A 1 94 ? -13.091 6.784 -2.975 1.00 96.44 94 PRO A C 1
ATOM 658 O O . PRO A 1 94 ? -13.608 5.686 -3.168 1.00 96.44 94 PRO A O 1
ATOM 661 N N . GLN A 1 95 ? -13.083 7.733 -3.919 1.00 97.19 95 GLN A N 1
ATOM 662 C CA . GLN A 1 95 ? -13.723 7.551 -5.225 1.00 97.19 95 GLN A CA 1
ATOM 663 C C . GLN A 1 95 ? -13.151 6.374 -6.028 1.00 97.19 95 GLN A C 1
ATOM 665 O O . GLN A 1 95 ? -13.771 5.941 -7.002 1.00 97.19 95 GLN A O 1
ATOM 670 N N . TYR A 1 96 ? -11.970 5.866 -5.661 1.00 97.44 96 TYR A N 1
ATOM 671 C CA . TYR A 1 96 ? -11.340 4.715 -6.305 1.00 97.44 96 TYR A CA 1
ATOM 672 C C . TYR A 1 96 ? -11.703 3.372 -5.670 1.00 97.44 96 TYR A C 1
ATOM 674 O O . TYR A 1 96 ? -11.417 2.346 -6.281 1.00 97.44 96 TYR A O 1
ATOM 682 N N . LEU A 1 97 ? -12.332 3.354 -4.493 1.00 97.94 97 LEU A N 1
ATOM 683 C CA . LEU A 1 97 ? -12.665 2.116 -3.791 1.00 97.94 97 LEU A CA 1
ATOM 684 C C . LEU A 1 97 ? -13.793 1.377 -4.508 1.00 97.94 97 LEU A C 1
ATOM 686 O O . LEU A 1 97 ? -14.809 1.970 -4.879 1.00 97.94 97 LEU A O 1
ATOM 690 N N . ARG A 1 98 ? -13.601 0.081 -4.742 1.00 97.69 98 ARG A N 1
ATOM 691 C CA . ARG A 1 98 ? -14.592 -0.802 -5.362 1.00 97.69 98 ARG A CA 1
ATOM 692 C C . ARG A 1 98 ? -14.781 -2.044 -4.487 1.00 97.69 98 ARG A C 1
ATOM 694 O O . ARG A 1 98 ? -13.790 -2.481 -3.896 1.00 97.69 98 ARG A O 1
ATOM 701 N N . PRO A 1 99 ? -15.994 -2.614 -4.391 1.00 97.75 99 PRO A N 1
ATOM 702 C CA . PRO A 1 99 ? -16.274 -3.739 -3.494 1.00 97.75 99 PRO A CA 1
ATOM 703 C C . PRO A 1 99 ? -15.354 -4.954 -3.685 1.00 97.75 99 PRO A C 1
ATOM 705 O O . PRO A 1 99 ? -15.067 -5.682 -2.741 1.00 97.75 99 PRO A O 1
ATOM 708 N N . GLU A 1 100 ? -14.846 -5.163 -4.899 1.00 97.12 100 GLU A N 1
ATOM 709 C CA . GLU A 1 100 ? -13.988 -6.296 -5.253 1.00 97.12 100 GLU A CA 1
ATOM 710 C C . GLU A 1 100 ? -12.541 -6.137 -4.752 1.00 97.12 100 GLU A C 1
ATOM 712 O O . GLU A 1 100 ? -11.757 -7.086 -4.805 1.00 97.12 100 GLU A O 1
ATOM 717 N N . MET A 1 101 ? -12.170 -4.944 -4.275 1.00 98.06 101 MET A N 1
ATOM 718 C CA . MET A 1 101 ? -10.819 -4.637 -3.812 1.00 98.06 101 MET A CA 1
ATOM 719 C C . MET A 1 101 ? -10.568 -5.122 -2.382 1.00 98.06 101 MET A C 1
ATOM 721 O O . MET A 1 101 ? -11.455 -5.139 -1.523 1.00 98.06 101 MET A O 1
ATOM 725 N N . LEU A 1 102 ? -9.300 -5.422 -2.106 1.00 98.56 102 LEU A N 1
ATOM 726 C CA . LEU A 1 102 ? -8.772 -5.536 -0.749 1.00 98.56 102 LEU A CA 1
ATOM 727 C C . LEU A 1 102 ? -8.099 -4.223 -0.337 1.00 98.56 102 LEU A C 1
ATOM 729 O O . LEU A 1 1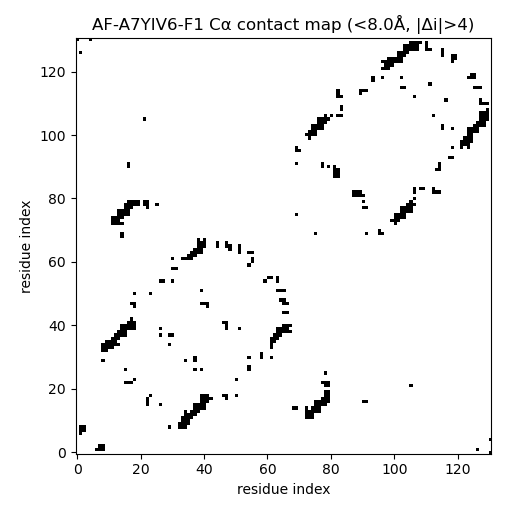02 ? -7.212 -3.738 -1.039 1.00 98.56 102 LEU A O 1
ATOM 733 N N . VAL A 1 103 ? -8.456 -3.689 0.830 1.00 98.56 103 VAL A N 1
ATOM 734 C CA . VAL A 1 103 ? -7.800 -2.517 1.421 1.00 98.56 103 VAL A CA 1
ATOM 735 C C . VAL A 1 103 ? -7.046 -2.924 2.681 1.00 98.56 103 VAL A C 1
ATOM 737 O O . VAL A 1 103 ? -7.633 -3.400 3.647 1.00 98.56 103 VAL A O 1
ATOM 740 N N . ALA A 1 104 ? -5.733 -2.739 2.674 1.00 98.31 104 ALA A N 1
ATOM 741 C CA . ALA A 1 104 ? -4.850 -3.100 3.772 1.00 98.31 104 ALA A CA 1
ATOM 742 C C . ALA A 1 104 ? -4.064 -1.893 4.283 1.00 98.31 104 ALA A C 1
ATOM 744 O O . ALA A 1 104 ? -3.903 -0.894 3.578 1.00 98.31 104 ALA A O 1
ATOM 745 N N . GLU A 1 105 ? -3.507 -1.993 5.486 1.00 96.00 105 GLU A N 1
ATOM 746 C CA . GLU A 1 105 ? -2.605 -0.965 5.999 1.00 96.00 105 GLU A CA 1
ATOM 747 C C . GLU A 1 105 ? -1.565 -1.473 6.998 1.00 96.00 105 GLU A C 1
ATOM 749 O O . GLU A 1 105 ? -1.613 -2.614 7.443 1.00 96.00 105 GLU A O 1
ATOM 754 N N . VAL A 1 106 ? -0.613 -0.600 7.343 1.00 95.50 106 VAL A N 1
ATOM 755 C CA . VAL A 1 106 ? 0.455 -0.865 8.329 1.00 95.50 106 VAL A CA 1
ATOM 756 C C . VAL A 1 106 ? 0.149 -0.360 9.735 1.00 95.50 106 VAL A C 1
ATOM 758 O O . VAL A 1 106 ? 0.907 -0.634 10.665 1.00 95.50 106 VAL A O 1
ATOM 761 N N . ILE A 1 107 ? -0.914 0.428 9.897 1.00 95.00 107 ILE A N 1
ATOM 762 C CA . ILE A 1 107 ? -1.267 1.032 11.179 1.00 95.00 107 ILE A CA 1
ATOM 763 C C . ILE A 1 107 ? -1.790 -0.062 12.118 1.00 95.00 107 ILE A C 1
ATOM 765 O O . ILE A 1 107 ? -2.704 -0.809 11.783 1.00 95.00 107 ILE A O 1
ATOM 769 N N . MET A 1 108 ? -1.170 -0.170 13.296 1.00 92.56 108 MET A N 1
ATOM 770 C CA . MET A 1 108 ? -1.514 -1.182 14.308 1.00 92.56 108 MET A CA 1
ATOM 771 C C . MET A 1 108 ? -2.535 -0.684 15.337 1.00 92.56 108 MET A C 1
ATOM 773 O O . MET A 1 108 ? -3.233 -1.486 15.954 1.00 92.56 108 MET A O 1
ATOM 777 N N . SER A 1 109 ? -2.568 0.628 15.575 1.00 92.12 109 SER A N 1
ATOM 778 C CA . SER A 1 109 ? -3.484 1.283 16.507 1.00 92.12 109 SER A CA 1
ATOM 779 C C . SER A 1 109 ? -3.761 2.709 16.013 1.00 92.12 109 SER A C 1
ATOM 781 O O . SER A 1 109 ? -2.790 3.445 15.807 1.00 92.12 109 SER A O 1
ATOM 783 N N . PRO A 1 110 ? -5.031 3.111 15.819 1.00 90.88 110 PRO A N 1
ATOM 784 C CA . PRO A 1 110 ? -6.246 2.314 16.036 1.00 90.88 110 PRO A CA 1
ATOM 785 C C . PRO A 1 110 ? -6.347 1.113 15.077 1.00 90.88 110 PRO A C 1
ATOM 787 O O . PRO A 1 110 ? -5.719 1.103 14.026 1.00 90.88 110 PRO A O 1
ATOM 790 N 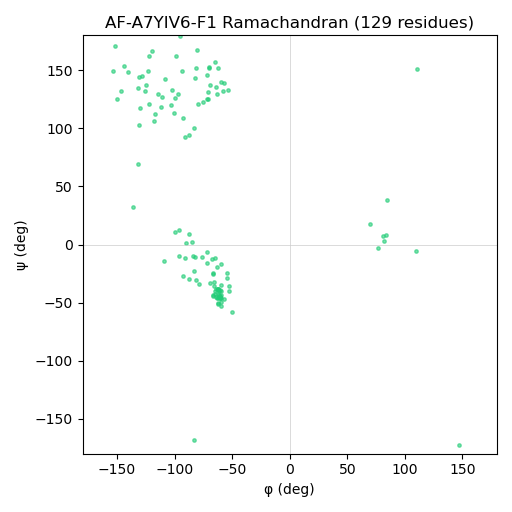N . GLU A 1 111 ? -7.113 0.084 15.457 1.00 91.06 111 GLU A N 1
ATOM 791 C CA . GLU A 1 111 ? -7.271 -1.137 14.642 1.00 91.06 111 GLU A CA 1
ATOM 792 C C . GLU A 1 111 ? -8.070 -0.888 13.356 1.00 91.06 111 GLU A C 1
ATOM 794 O O . GLU A 1 111 ? -7.798 -1.501 12.327 1.00 91.06 111 GLU A O 1
ATOM 799 N N . VAL A 1 112 ? -9.036 0.033 13.408 1.00 95.12 112 VAL A N 1
ATOM 800 C CA . VAL A 1 112 ? -9.801 0.489 12.245 1.00 95.12 112 VAL A CA 1
ATOM 801 C C . VAL A 1 112 ? -9.537 1.977 12.065 1.00 95.12 112 VAL A C 1
ATOM 803 O O . VAL A 1 112 ? -10.020 2.801 12.842 1.00 95.12 112 VAL A O 1
ATOM 806 N N . THR A 1 113 ? -8.748 2.325 11.052 1.00 97.12 113 THR A N 1
ATOM 807 C CA . THR A 1 113 ? -8.517 3.719 10.658 1.00 97.12 113 THR A CA 1
ATOM 808 C C . THR A 1 113 ? -9.673 4.256 9.809 1.00 97.12 113 THR A C 1
ATOM 810 O O . THR A 1 113 ? -10.482 3.476 9.291 1.00 97.12 113 THR A O 1
ATOM 813 N N . PRO A 1 114 ? -9.748 5.583 9.583 1.00 97.50 114 PRO A N 1
ATOM 814 C CA . PRO A 1 114 ? -10.734 6.162 8.673 1.00 97.50 114 PRO A CA 1
ATOM 815 C C . PRO A 1 114 ? -10.728 5.534 7.272 1.00 97.50 114 PRO A C 1
ATOM 817 O O . PRO A 1 114 ? -11.792 5.341 6.692 1.00 97.50 114 PRO A O 1
ATOM 820 N N . LEU A 1 115 ? -9.556 5.154 6.742 1.00 97.94 115 LEU A N 1
ATOM 821 C CA . LEU A 1 115 ? -9.473 4.459 5.455 1.00 97.94 115 LEU A CA 1
ATOM 822 C C . LEU A 1 115 ? -10.195 3.109 5.500 1.00 97.94 115 LEU A C 1
ATOM 824 O O . LEU A 1 115 ? -11.005 2.827 4.619 1.00 97.94 115 LEU A O 1
ATOM 828 N N . LEU A 1 116 ? -9.894 2.270 6.497 1.00 98.00 116 LEU A N 1
ATOM 829 C CA . LEU A 1 116 ? -10.501 0.941 6.593 1.00 98.00 116 LEU A CA 1
ATOM 830 C C . LEU A 1 116 ? -12.002 1.021 6.851 1.00 98.00 116 LEU A C 1
ATOM 832 O O . LEU A 1 116 ? -12.751 0.208 6.312 1.00 98.00 116 LEU A O 1
ATOM 836 N N . GLN A 1 117 ? -12.448 2.011 7.626 1.00 97.94 117 GLN A N 1
ATOM 837 C CA . GLN A 1 117 ? -13.871 2.245 7.838 1.00 97.94 117 GLN A CA 1
ATOM 838 C C . GLN A 1 117 ? -14.574 2.584 6.516 1.00 97.94 117 GLN A C 1
ATOM 840 O O . GLN A 1 117 ? -15.531 1.911 6.146 1.00 97.94 117 GLN A O 1
ATOM 845 N N . ILE A 1 118 ? -14.043 3.539 5.747 1.00 98.12 118 ILE A N 1
ATOM 846 C CA . ILE A 1 118 ? -14.606 3.917 4.441 1.00 98.12 118 ILE A CA 1
ATOM 847 C C . ILE A 1 118 ? -14.561 2.745 3.451 1.00 98.12 118 ILE A C 1
ATOM 849 O O . ILE A 1 118 ? -15.505 2.544 2.688 1.00 98.12 118 ILE A O 1
ATOM 853 N N . ALA A 1 119 ? -13.489 1.950 3.459 1.00 98.38 119 ALA A N 1
ATOM 854 C CA . ALA A 1 119 ? -13.372 0.757 2.624 1.00 98.38 119 ALA A CA 1
ATOM 855 C C . ALA A 1 119 ? -14.456 -0.273 2.955 1.00 98.38 119 ALA A C 1
ATOM 857 O O . ALA A 1 119 ? -15.123 -0.772 2.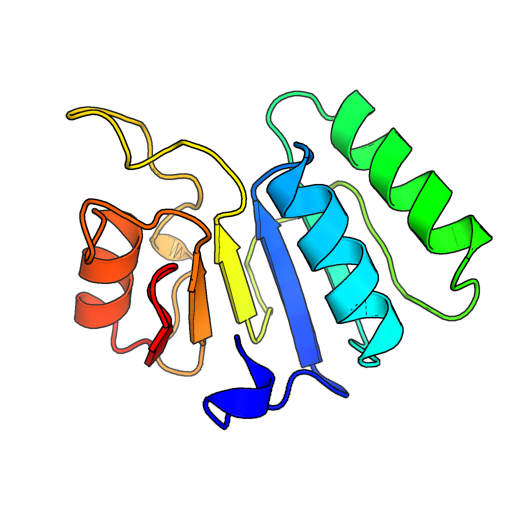050 1.00 98.38 119 ALA A O 1
ATOM 858 N N . LYS A 1 120 ? -14.686 -0.529 4.245 1.00 98.19 120 LYS A N 1
ATOM 859 C CA . LYS A 1 120 ? -15.761 -1.405 4.713 1.00 98.19 120 LYS A CA 1
ATOM 860 C C . LYS A 1 120 ? -17.135 -0.885 4.283 1.00 98.19 120 LYS A C 1
ATOM 862 O O . LYS A 1 120 ? -17.937 -1.658 3.766 1.00 98.19 120 LYS A O 1
ATOM 867 N N . ASP A 1 121 ? -17.379 0.415 4.434 1.00 98.31 121 ASP A N 1
ATOM 868 C CA . ASP A 1 121 ? -18.637 1.057 4.033 1.00 98.31 121 ASP A CA 1
ATOM 869 C C . ASP A 1 121 ? -18.836 1.042 2.504 1.00 98.31 121 ASP A C 1
ATOM 871 O O . ASP A 1 121 ? -19.965 1.021 2.018 1.00 98.31 121 ASP A O 1
ATOM 875 N N . SER A 1 122 ? -17.739 0.974 1.744 1.00 97.69 122 SER A N 1
ATOM 876 C CA . SER A 1 122 ? -17.726 0.812 0.282 1.00 97.69 122 SER A CA 1
ATOM 877 C C . SER A 1 122 ? -17.829 -0.653 -0.173 1.00 97.69 122 SER A C 1
ATOM 879 O O . SER A 1 122 ? -17.771 -0.927 -1.371 1.00 97.69 122 SER A O 1
ATOM 881 N N . GLY A 1 123 ? -17.966 -1.604 0.759 1.00 98.12 123 GLY A N 1
ATOM 882 C CA . GLY A 1 123 ? -18.084 -3.036 0.477 1.00 98.12 123 GLY A CA 1
ATOM 883 C C . GLY A 1 123 ? -16.761 -3.756 0.202 1.00 98.12 123 GLY A C 1
ATOM 884 O O . GLY A 1 123 ? -16.790 -4.923 -0.179 1.00 98.12 123 GLY A O 1
ATOM 885 N N . CYS A 1 124 ? -15.614 -3.098 0.387 1.00 98.50 124 CYS A N 1
ATOM 886 C CA . CYS A 1 124 ? -14.306 -3.725 0.223 1.00 98.50 124 CYS A CA 1
ATOM 887 C C . CYS A 1 124 ? -14.032 -4.742 1.339 1.00 98.50 124 CYS A C 1
ATOM 889 O O . CYS A 1 124 ? -14.451 -4.578 2.489 1.00 98.50 124 CYS A O 1
ATOM 891 N N . SER A 1 125 ? -13.208 -5.742 1.030 1.00 98.12 125 SER A N 1
ATOM 892 C CA . SER A 1 125 ? -12.526 -6.506 2.079 1.00 98.12 125 SER A CA 1
ATOM 893 C C . SER A 1 125 ? -11.433 -5.648 2.719 1.00 98.12 125 SER A C 1
ATOM 895 O O . SER A 1 125 ? -10.779 -4.866 2.026 1.00 98.12 125 SER A O 1
ATOM 897 N N . ILE A 1 126 ? -11.197 -5.811 4.025 1.00 98.12 126 ILE A N 1
ATOM 898 C CA . ILE A 1 126 ? -10.167 -5.054 4.752 1.00 98.12 126 ILE A CA 1
ATOM 899 C C . ILE A 1 126 ? -9.145 -5.960 5.445 1.00 98.12 126 ILE A C 1
ATOM 901 O O . ILE A 1 126 ? -9.487 -7.053 5.893 1.00 98.12 126 ILE A O 1
ATOM 905 N N . HIS A 1 127 ? -7.907 -5.480 5.574 1.00 97.62 127 HIS A N 1
ATOM 906 C CA . HIS A 1 127 ? -6.846 -6.116 6.357 1.00 97.62 127 HIS A CA 1
ATOM 907 C C . HIS A 1 127 ? -6.175 -5.092 7.293 1.00 97.62 127 HIS A C 1
ATOM 909 O O . HIS A 1 127 ? -5.374 -4.274 6.825 1.00 97.62 127 HIS A O 1
ATOM 915 N N . PRO A 1 128 ? -6.491 -5.105 8.601 1.00 96.50 128 PRO A N 1
ATOM 916 C CA . PRO A 1 128 ? -5.884 -4.188 9.561 1.00 96.50 128 PRO A CA 1
ATOM 917 C C . PRO A 1 128 ? -4.411 -4.533 9.805 1.00 96.50 128 PRO A C 1
ATOM 919 O O . PRO A 1 128 ? -4.016 -5.695 9.723 1.00 96.50 128 PRO A O 1
ATOM 922 N N . GLY A 1 129 ? -3.590 -3.543 10.166 1.00 92.06 129 GLY A N 1
ATOM 923 C CA . GLY A 1 129 ? -2.140 -3.740 10.323 1.00 92.06 129 GLY A CA 1
ATOM 924 C C . GLY A 1 129 ? -1.728 -4.647 11.487 1.00 92.06 129 GLY A C 1
ATOM 925 O O . GLY A 1 129 ? -0.575 -5.065 11.566 1.00 92.06 129 GLY A O 1
ATOM 926 N N . LYS A 1 130 ? -2.659 -4.970 12.389 1.00 87.50 130 LYS A N 1
ATOM 927 C CA . LYS A 1 130 ? -2.460 -5.901 13.510 1.00 87.50 130 LYS A CA 1
ATOM 928 C C . LYS A 1 130 ? -2.611 -7.386 13.110 1.00 87.50 130 LYS A C 1
ATOM 930 O O . LYS A 1 130 ? -2.294 -8.247 13.929 1.00 87.50 130 LYS A O 1
ATOM 935 N N . ALA A 1 131 ? -3.108 -7.683 11.903 1.00 75.06 131 ALA A N 1
ATOM 936 C CA . ALA A 1 131 ? -3.463 -9.032 11.435 1.00 75.06 131 ALA A CA 1
ATOM 937 C C . ALA A 1 131 ? -2.331 -9.811 10.730 1.00 75.06 131 ALA A C 1
ATOM 939 O O . ALA A 1 131 ? -1.268 -9.253 10.370 1.00 75.06 131 ALA A O 1
#

Radius of gyration: 13.46 Å; Cα contacts (8 Å, |Δi|>4): 264; chains: 1; bounding box: 36×31×31 Å

Nearest PDB structures (foldseek):
  3jyo-assembly1_A  TM=8.803E-01  e=2.724E-09  Corynebacterium glutamicum ATCC 13032
  3pgj-assembly1_D  TM=8.373E-01  e=6.685E-09  Vibrio cholerae O1 biovar El Tor str. N16961
  3pgj-assembly2_B  TM=8.356E-01  e=3.169E-08  Vibrio cholerae O1 biovar El Tor str. N16961
  4omu-assembly2_B  TM=8.359E-01  e=2.027E-07  Pseudomonas putida KT2440
  3pgj-assembly2_C  TM=8.299E-01  e=9.050E-07  Vibrio cholerae O1 biovar El Tor str. N16961

Solvent-accessible surface area (backbone atoms only — not comparable to full-atom values): 7024 Å² total; per-residue (Å²): 74,59,60,88,72,69,44,80,49,56,75,32,31,36,26,32,29,28,53,45,73,68,19,47,54,50,52,51,54,42,56,73,55,40,30,57,30,40,33,28,34,31,99,54,48,64,49,11,42,56,51,36,51,55,47,42,74,78,39,72,90,52,49,63,36,38,63,84,71,60,66,93,38,50,30,41,32,41,31,47,73,59,45,66,49,92,88,49,62,73,78,61,70,70,90,54,66,46,45,87,23,38,41,34,37,62,49,56,65,56,64,70,30,69,65,52,50,52,36,48,77,51,54,20,47,73,43,48,33,74,82

InterPro domains:
  IPR006151 Quinate/shikimate 5-dehydrogenase/glutamyl-tRNA reductase [PF01488] (8-58)
  IPR022893 Shikimate dehydrogenase family [PTHR21089] (6-129)
  IPR036291 NAD(P)-binding domain superfamily [SSF51735] (4-129)

Sequence (131 aa):
GLANAGHDVKGRSVYLAGAGGAASAIAFALAEAGVVRLTVVNRSSEKAGQLVARLKEHFPAGMFVSQGTPAGHDIIVNGTSLGLKEGDALPVDPQYLRPEMLVAEVIMSPEVTPLLQIAKDSGCSIHPGKA

pLDDT: mean 96.48, std 3.08, range [75.06, 98.81]

Foldseek 3Di:
DQVVVVNQQAQFAEEEQDLDDQSLVVVLVSLVSHHQYYEYEYPPLVSLVVSQVVSCVVRVNHHYHSDDALAPGQEYEYADCAQVDPPGDDSHDLVRAALNHEYEYQDQPPQQGPVNVSNVVRNHHYYGNVD

Mean predicted aligned error: 2.44 Å